Protein AF-A0A1F8N564-F1 (afdb_monomer)

Radius of gyration: 15.55 Å; Cα contacts (8 Å, |Δi|>4): 89; chains: 1; bounding box: 38×25×41 Å

Secondary structure (DSSP, 8-state):
-EEEEEEEES-GGG-EEEEEEETTEEEEEEEEEE-HHHHHHHHHHT-SSPPPHHHHHHHHHHTT---------

Mean predicted aligned error: 6.33 Å

Structure (mmCIF, N/CA/C/O backbone):
data_AF-A0A1F8N564-F1
#
_entry.id   AF-A0A1F8N564-F1
#
loop_
_atom_site.group_PDB
_atom_site.id
_atom_site.type_symbol
_atom_site.label_atom_id
_atom_site.label_alt_id
_atom_site.label_comp_id
_atom_site.label_asym_id
_atom_site.label_entity_id
_atom_site.label_seq_id
_atom_site.pdbx_PDB_ins_code
_atom_site.Cartn_x
_atom_site.Cartn_y
_atom_site.Cart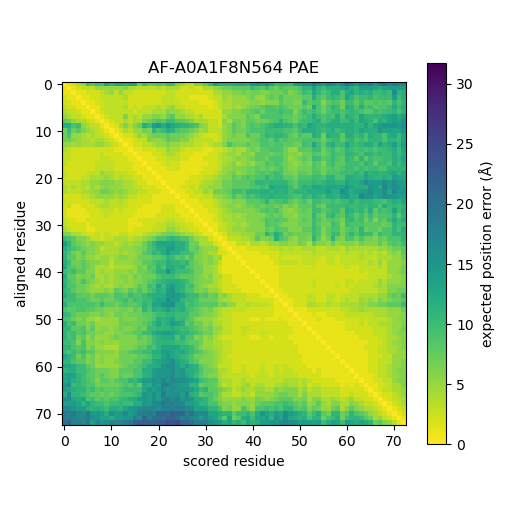n_z
_atom_site.occupancy
_atom_site.B_iso_or_equiv
_atom_site.auth_seq_id
_atom_site.auth_comp_id
_atom_site.auth_asym_id
_atom_site.auth_atom_id
_atom_site.pdbx_PDB_model_num
ATOM 1 N N . MET A 1 1 ? -10.061 -11.369 12.044 1.00 74.94 1 MET A N 1
ATOM 2 C CA . MET A 1 1 ? -9.594 -9.968 12.028 1.00 74.94 1 MET 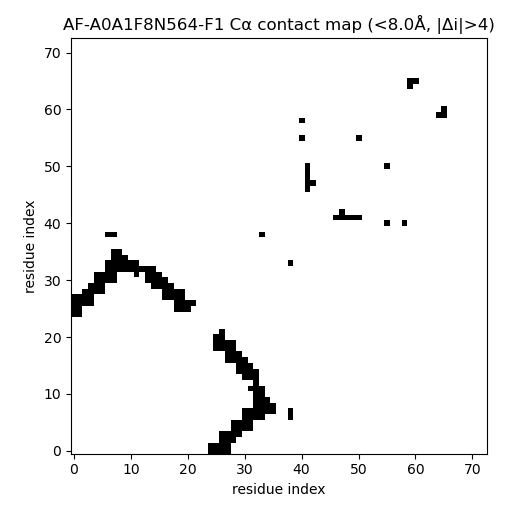A CA 1
ATOM 3 C C . MET A 1 1 ? -9.896 -9.380 10.660 1.00 74.94 1 MET A C 1
ATOM 5 O O . MET A 1 1 ? -9.557 -10.017 9.668 1.00 74.94 1 MET A O 1
ATOM 9 N N . LYS A 1 2 ? -10.607 -8.251 10.590 1.00 87.62 2 LYS A N 1
ATOM 10 C CA . LYS A 1 2 ? -10.955 -7.611 9.309 1.00 87.62 2 LYS A CA 1
ATOM 11 C C . LYS A 1 2 ? -9.932 -6.522 8.976 1.00 87.62 2 LYS A C 1
ATOM 13 O O . LYS A 1 2 ? -9.378 -5.903 9.882 1.00 87.62 2 LYS A O 1
ATOM 18 N N . ARG A 1 3 ? -9.674 -6.299 7.685 1.00 88.94 3 ARG A N 1
ATOM 19 C CA . ARG A 1 3 ? -8.726 -5.288 7.197 1.00 88.94 3 ARG A CA 1
ATOM 20 C C . ARG A 1 3 ? -9.405 -4.416 6.151 1.00 88.94 3 ARG A C 1
ATOM 22 O O . ARG A 1 3 ? -10.021 -4.943 5.227 1.00 88.94 3 ARG A O 1
ATOM 29 N N . ALA A 1 4 ? -9.280 -3.107 6.308 1.00 88.50 4 ALA A N 1
ATOM 30 C CA . ALA A 1 4 ? -9.688 -2.115 5.328 1.00 88.50 4 ALA A CA 1
ATOM 31 C C . ALA A 1 4 ? -8.442 -1.355 4.865 1.00 88.50 4 ALA A C 1
ATOM 33 O O . ALA A 1 4 ? -7.692 -0.826 5.683 1.00 88.50 4 ALA A O 1
ATOM 34 N N . VAL A 1 5 ? -8.213 -1.322 3.555 1.00 87.62 5 VAL A N 1
ATOM 35 C CA . VAL A 1 5 ? -7.041 -0.677 2.957 1.00 87.62 5 VAL A CA 1
ATOM 36 C C . VAL A 1 5 ? -7.513 0.427 2.030 1.00 87.62 5 VAL A C 1
ATOM 38 O O . VAL A 1 5 ? -8.266 0.170 1.093 1.00 87.62 5 VAL A O 1
ATOM 41 N N . SER A 1 6 ? -7.068 1.651 2.297 1.00 83.56 6 SER A N 1
ATOM 42 C CA . SER A 1 6 ? -7.215 2.782 1.388 1.00 83.56 6 SER A CA 1
ATOM 43 C C . SER A 1 6 ? -5.931 2.948 0.582 1.00 83.56 6 SER A C 1
ATOM 45 O O . SER A 1 6 ? -4.850 3.089 1.158 1.00 83.56 6 SER A O 1
ATOM 47 N N . VAL A 1 7 ? -6.047 2.949 -0.747 1.00 82.00 7 VAL A N 1
ATOM 48 C CA . VAL A 1 7 ? -4.922 3.207 -1.653 1.00 82.00 7 VAL A CA 1
ATOM 49 C C . VAL A 1 7 ? -5.180 4.503 -2.409 1.00 82.00 7 VAL A C 1
ATOM 51 O O . VAL A 1 7 ? -6.261 4.701 -2.961 1.00 82.00 7 VAL A O 1
ATOM 54 N N . SER A 1 8 ? -4.199 5.406 -2.402 1.00 78.50 8 SER A N 1
ATOM 55 C CA . SER A 1 8 ? -4.325 6.740 -3.001 1.00 78.50 8 SER A CA 1
ATOM 56 C C . SER A 1 8 ? -3.074 7.136 -3.775 1.00 78.50 8 SER A C 1
ATOM 58 O O . SER A 1 8 ? -1.962 6.751 -3.404 1.00 78.50 8 SER A O 1
ATOM 60 N N . GLN A 1 9 ? -3.253 7.954 -4.817 1.00 80.94 9 GLN A N 1
ATOM 61 C CA . GLN A 1 9 ? -2.128 8.576 -5.501 1.00 80.94 9 GLN A CA 1
ATOM 62 C C . GLN A 1 9 ? -1.463 9.588 -4.558 1.00 80.94 9 GLN A C 1
ATOM 64 O O . GLN A 1 9 ? -2.081 10.581 -4.175 1.00 80.94 9 GLN A O 1
ATOM 69 N N . GLY A 1 10 ? -0.217 9.346 -4.155 1.00 78.81 10 GLY A N 1
ATOM 70 C CA . GLY A 1 10 ? 0.487 10.248 -3.246 1.00 78.81 10 GLY A CA 1
ATOM 71 C C . GLY A 1 10 ? 1.751 9.658 -2.639 1.00 78.81 10 GLY A C 1
ATOM 72 O O . GLY A 1 10 ? 2.082 8.496 -2.843 1.00 78.81 10 GLY A O 1
ATOM 73 N N . SER A 1 11 ? 2.471 10.481 -1.879 1.00 78.81 11 SER A N 1
ATOM 74 C CA . SER A 1 11 ? 3.683 10.045 -1.185 1.00 78.81 11 SER A CA 1
ATOM 75 C C . SER A 1 11 ? 3.371 9.084 -0.033 1.00 78.81 11 SER A C 1
ATOM 77 O O . SER A 1 11 ? 2.365 9.256 0.666 1.00 78.81 11 SER A O 1
ATOM 79 N N . LYS A 1 12 ? 4.313 8.169 0.232 1.00 83.00 12 LYS A N 1
ATOM 80 C CA . LYS A 1 12 ? 4.346 7.302 1.422 1.00 83.00 12 LYS A CA 1
ATOM 81 C C . LYS A 1 12 ? 4.494 8.078 2.738 1.00 83.00 12 LYS A C 1
ATOM 83 O O . LYS A 1 12 ? 4.308 7.521 3.811 1.00 83.00 12 LYS A O 1
ATOM 88 N N . THR A 1 13 ? 4.811 9.376 2.685 1.00 86.56 13 THR A N 1
ATOM 89 C CA . THR A 1 13 ? 5.010 10.229 3.875 1.00 86.56 13 THR A CA 1
ATOM 90 C C . THR A 1 13 ? 3.778 10.312 4.784 1.00 86.56 13 THR A C 1
ATOM 92 O O . THR A 1 13 ? 3.918 10.593 5.967 1.00 86.56 13 THR A O 1
ATOM 95 N N . HIS A 1 14 ? 2.579 10.074 4.248 1.00 84.19 14 HIS A N 1
ATOM 96 C CA . HIS A 1 14 ? 1.319 10.141 4.998 1.00 84.19 14 HIS A CA 1
ATOM 97 C C . HIS A 1 14 ? 0.714 8.753 5.259 1.00 84.19 14 HIS A C 1
ATOM 99 O O . HIS A 1 14 ? -0.493 8.635 5.491 1.00 84.19 14 HIS A O 1
ATOM 105 N N . ASP A 1 15 ? 1.500 7.689 5.113 1.00 90.94 15 ASP A N 1
ATOM 106 C CA . ASP A 1 15 ? 1.023 6.326 5.332 1.00 90.94 15 ASP A CA 1
ATOM 107 C C . ASP A 1 15 ? 0.860 6.063 6.826 1.00 90.94 15 ASP A C 1
ATOM 109 O O . ASP A 1 15 ? 1.653 6.518 7.651 1.00 90.94 15 ASP A O 1
ATOM 113 N N . TYR A 1 16 ? -0.198 5.341 7.180 1.00 91.44 16 TYR A N 1
ATOM 114 C CA . TYR A 1 16 ? -0.490 4.989 8.564 1.00 91.44 16 TYR A CA 1
ATOM 115 C C . TYR A 1 16 ? -1.211 3.649 8.643 1.00 91.44 16 TYR A C 1
ATOM 117 O O . TYR A 1 16 ? -1.888 3.232 7.701 1.00 91.44 16 TYR A O 1
ATOM 125 N N . ASN A 1 17 ? -1.090 3.003 9.800 1.00 94.06 17 ASN A N 1
ATOM 126 C CA . ASN A 1 17 ? -1.857 1.828 10.181 1.00 94.06 17 ASN A CA 1
ATOM 127 C C . ASN A 1 17 ? -2.420 2.067 11.583 1.00 94.06 17 ASN A C 1
ATOM 129 O O . ASN A 1 17 ? -1.679 2.439 12.492 1.00 94.06 17 ASN A O 1
ATOM 133 N N . ILE A 1 18 ? -3.726 1.888 11.736 1.00 94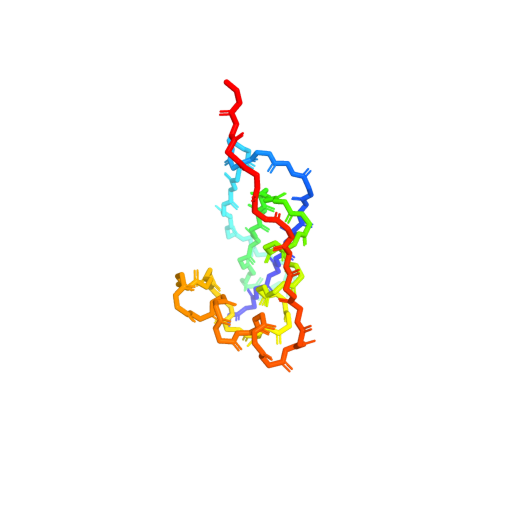.56 18 ILE A N 1
ATOM 134 C CA . ILE A 1 18 ? -4.415 1.991 13.020 1.00 94.56 18 ILE A CA 1
ATOM 135 C C . ILE A 1 18 ? -5.316 0.775 13.209 1.00 94.56 18 ILE A C 1
ATOM 137 O O . ILE A 1 18 ? -5.840 0.210 12.247 1.00 94.56 18 ILE A O 1
ATOM 141 N N . ILE A 1 19 ? -5.514 0.380 14.461 1.00 96.31 19 ILE A N 1
ATOM 142 C CA . ILE A 1 19 ? -6.492 -0.636 14.847 1.00 96.31 19 ILE A CA 1
ATOM 143 C C . ILE A 1 19 ? -7.624 0.087 15.561 1.00 96.31 19 ILE A C 1
ATOM 145 O O . ILE A 1 19 ? -7.380 0.886 16.464 1.00 96.31 19 ILE A O 1
ATOM 149 N N . VAL A 1 20 ? -8.854 -0.173 15.133 1.00 95.69 20 VAL A N 1
ATOM 150 C CA . VAL A 1 20 ? -10.062 0.396 15.730 1.00 95.69 20 VAL A CA 1
ATOM 151 C C . VAL A 1 20 ? -11.084 -0.706 15.973 1.00 95.69 20 VAL A C 1
ATOM 153 O O . VAL A 1 20 ? -11.155 -1.677 15.219 1.00 95.69 20 VAL A O 1
ATOM 156 N N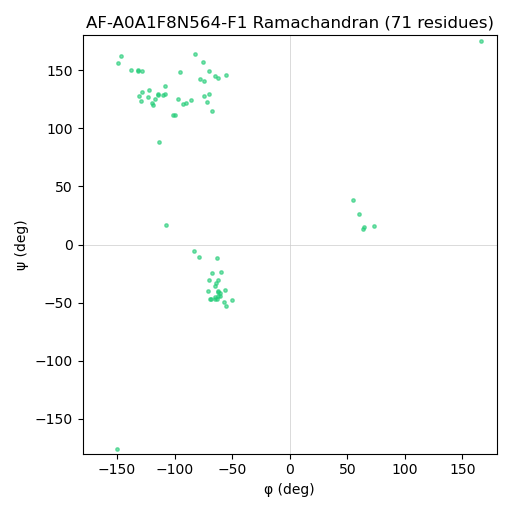 . GLU A 1 21 ? -11.899 -0.549 17.009 1.00 96.31 21 GLU A N 1
ATOM 157 C CA . GLU A 1 21 ? -13.077 -1.383 17.216 1.00 96.31 21 GLU A CA 1
ATOM 158 C C . GLU A 1 21 ? -14.290 -0.703 16.575 1.00 96.31 21 GLU A C 1
ATOM 160 O O . GLU A 1 21 ? -14.638 0.429 16.910 1.00 96.31 21 GLU A O 1
ATOM 165 N N . LEU A 1 22 ? -14.934 -1.382 15.628 1.00 92.81 22 LEU A N 1
ATOM 166 C CA . LEU A 1 22 ? -16.133 -0.902 14.950 1.00 92.81 22 LEU A CA 1
ATOM 167 C C . LEU A 1 22 ? -17.195 -1.997 14.999 1.00 92.81 22 LEU A C 1
ATOM 169 O O . LEU A 1 22 ? -16.964 -3.112 14.535 1.00 92.81 22 LEU A O 1
ATOM 173 N N . LEU A 1 23 ? -18.369 -1.676 15.555 1.00 94.38 23 LEU A N 1
ATOM 174 C CA . LEU A 1 23 ? -19.494 -2.614 15.700 1.00 94.38 23 LEU A CA 1
ATOM 175 C C . LEU A 1 23 ? -19.112 -3.909 16.453 1.00 94.38 23 LEU A C 1
ATOM 177 O O . LEU A 1 23 ? -19.548 -4.998 16.081 1.00 94.38 23 LEU A O 1
ATOM 181 N N . GLY A 1 24 ? -18.264 -3.801 17.484 1.00 94.19 24 GLY A N 1
ATOM 182 C CA . GLY A 1 24 ? -17.779 -4.951 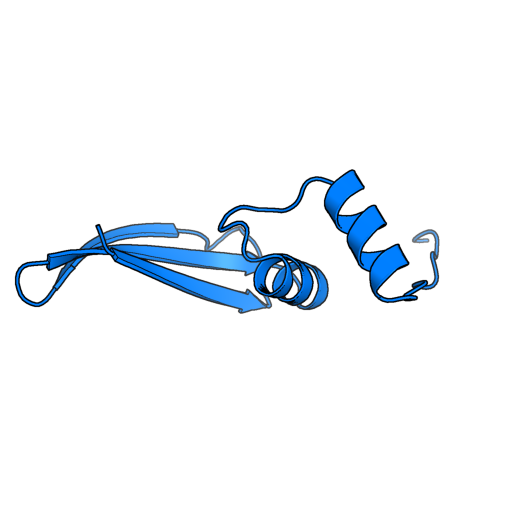18.257 1.00 94.19 24 GLY A CA 1
ATOM 183 C C . GLY A 1 24 ? -16.760 -5.825 17.519 1.00 94.19 24 GLY A C 1
ATOM 184 O O . GLY A 1 24 ? -16.544 -6.975 17.898 1.00 94.19 24 GLY A O 1
ATOM 185 N N . GLN A 1 25 ? -16.169 -5.329 16.426 1.00 94.31 25 GLN A N 1
ATOM 186 C CA . GLN A 1 25 ? -15.141 -6.035 15.665 1.00 94.31 25 GLN A CA 1
ATOM 187 C C . GLN A 1 25 ? -13.862 -5.208 15.586 1.00 94.31 25 GLN A C 1
ATOM 189 O O . GLN A 1 25 ? -13.896 -4.039 15.210 1.00 94.31 25 GLN A O 1
ATOM 194 N N . GLU A 1 26 ? -12.722 -5.840 15.855 1.00 96.38 26 GLU A N 1
ATOM 195 C CA . GLU A 1 26 ? -11.418 -5.241 15.581 1.00 96.38 26 GLU A CA 1
ATOM 196 C C . GLU A 1 26 ? -11.151 -5.199 14.071 1.00 96.38 26 GLU A C 1
ATOM 198 O O . GLU A 1 26 ? -11.151 -6.227 13.370 1.00 96.38 26 GLU A O 1
ATOM 203 N N . ILE A 1 27 ? -10.905 -3.988 13.577 1.00 95.25 27 ILE A N 1
ATOM 204 C CA . ILE A 1 27 ? -10.584 -3.697 12.185 1.00 95.25 27 ILE A CA 1
ATOM 205 C C . ILE A 1 27 ? -9.241 -2.968 12.135 1.00 95.25 27 ILE A C 1
ATOM 207 O O . ILE A 1 27 ? -9.057 -1.935 12.776 1.00 95.25 27 ILE A O 1
ATOM 211 N N . SER A 1 28 ? -8.308 -3.486 11.333 1.00 94.38 28 SER A N 1
ATOM 212 C CA . SER A 1 28 ? -7.103 -2.741 10.956 1.00 94.38 28 SER A CA 1
ATOM 213 C C . SER A 1 28 ? -7.410 -1.874 9.738 1.00 94.38 28 SER A C 1
ATOM 215 O O . SER A 1 28 ? -7.873 -2.383 8.713 1.00 94.38 28 SER A O 1
ATOM 217 N N . ILE A 1 29 ? -7.173 -0.572 9.866 1.00 92.06 29 ILE A N 1
ATOM 218 C CA . ILE A 1 29 ? -7.306 0.413 8.795 1.00 92.06 29 ILE A CA 1
ATOM 219 C C . ILE A 1 29 ? -5.907 0.885 8.420 1.00 92.06 29 ILE A C 1
ATOM 221 O O . ILE A 1 29 ? -5.145 1.324 9.282 1.00 92.06 29 ILE A O 1
ATOM 225 N N . GLU A 1 30 ? -5.584 0.838 7.132 1.00 92.00 30 GLU A N 1
ATOM 226 C CA . GLU A 1 30 ? -4.344 1.413 6.618 1.00 92.00 30 GLU A CA 1
ATOM 227 C C . GLU A 1 30 ? -4.592 2.359 5.445 1.00 92.00 30 GLU A C 1
ATOM 229 O O . GLU A 1 30 ? -5.515 2.168 4.646 1.00 92.00 30 GLU A O 1
ATOM 234 N N . ARG A 1 31 ? -3.721 3.361 5.327 1.00 89.50 31 ARG A N 1
ATOM 235 C CA . ARG A 1 31 ? -3.590 4.196 4.134 1.00 89.50 31 ARG A CA 1
ATOM 236 C C . ARG A 1 31 ? -2.221 3.952 3.513 1.00 89.50 31 ARG A C 1
ATOM 238 O O . ARG A 1 31 ? -1.215 4.105 4.201 1.00 89.50 31 ARG A O 1
ATOM 245 N N . ILE A 1 32 ? -2.203 3.665 2.213 1.00 86.12 32 ILE A N 1
ATOM 246 C CA . ILE A 1 32 ? -0.983 3.549 1.410 1.00 86.12 32 ILE A CA 1
ATOM 247 C C . ILE A 1 32 ? -1.005 4.601 0.294 1.00 86.12 32 ILE A C 1
ATOM 249 O O . ILE A 1 32 ? -1.911 4.638 -0.544 1.00 86.12 32 ILE A O 1
ATOM 253 N N . GLY A 1 33 ? -0.007 5.479 0.295 1.00 83.62 33 GLY A N 1
ATOM 254 C CA . GLY A 1 33 ? 0.301 6.418 -0.772 1.00 83.62 33 GLY A CA 1
ATOM 255 C C . GLY A 1 33 ? 1.263 5.783 -1.770 1.00 83.62 33 GLY A C 1
ATOM 256 O O . GLY A 1 33 ? 2.361 5.361 -1.413 1.00 83.62 33 GLY A O 1
ATOM 257 N N . THR A 1 34 ? 0.867 5.708 -3.035 1.00 85.81 34 THR A N 1
ATOM 258 C CA . THR A 1 34 ? 1.738 5.211 -4.111 1.00 85.81 34 THR A CA 1
ATOM 259 C C . THR A 1 34 ? 1.382 5.880 -5.449 1.00 85.81 34 THR A C 1
ATOM 261 O O . THR A 1 34 ? 0.577 6.809 -5.495 1.00 85.81 34 THR A O 1
ATOM 264 N N . ASN A 1 35 ? 2.022 5.483 -6.547 1.00 86.94 35 ASN A N 1
ATOM 265 C CA . ASN A 1 35 ? 1.603 5.835 -7.895 1.00 86.94 35 ASN A CA 1
ATOM 266 C C . ASN A 1 35 ? 0.474 4.900 -8.381 1.00 86.94 35 ASN A C 1
ATOM 268 O O . ASN A 1 35 ? 0.217 3.833 -7.814 1.00 86.94 35 ASN A O 1
ATOM 272 N N . LEU A 1 36 ? -0.212 5.319 -9.447 1.00 83.62 36 LEU A N 1
ATOM 273 C CA . LEU A 1 36 ? -1.352 4.584 -9.997 1.00 83.62 36 LEU A CA 1
ATOM 274 C C . LEU A 1 36 ? -0.959 3.188 -10.502 1.00 83.62 36 LEU A C 1
ATOM 276 O O . LEU A 1 36 ? -1.686 2.231 -10.267 1.00 83.62 36 LEU A O 1
ATOM 280 N N . MET A 1 37 ? 0.200 3.056 -11.149 1.00 86.00 37 MET A N 1
ATOM 281 C CA . MET A 1 37 ? 0.612 1.788 -11.754 1.00 86.00 37 MET A CA 1
ATOM 282 C C . MET A 1 37 ? 0.934 0.723 -10.702 1.00 86.00 37 MET A C 1
ATOM 284 O O . MET A 1 37 ? 0.420 -0.389 -10.779 1.00 86.00 37 MET A O 1
ATOM 288 N N . GLU A 1 38 ? 1.712 1.067 -9.674 1.00 85.12 38 GLU A N 1
ATOM 289 C CA . GLU A 1 38 ? 1.998 0.175 -8.543 1.00 85.12 38 GLU A CA 1
ATOM 290 C C . GLU A 1 38 ? 0.699 -0.207 -7.812 1.00 85.12 38 GLU A C 1
ATOM 292 O O . GLU A 1 38 ? 0.498 -1.382 -7.510 1.00 85.12 38 GLU A O 1
ATOM 297 N N . THR A 1 39 ? -0.222 0.748 -7.612 1.00 83.88 39 THR A N 1
ATOM 298 C CA . THR A 1 39 ? -1.552 0.482 -7.027 1.00 83.88 39 THR A CA 1
ATOM 299 C C . THR A 1 39 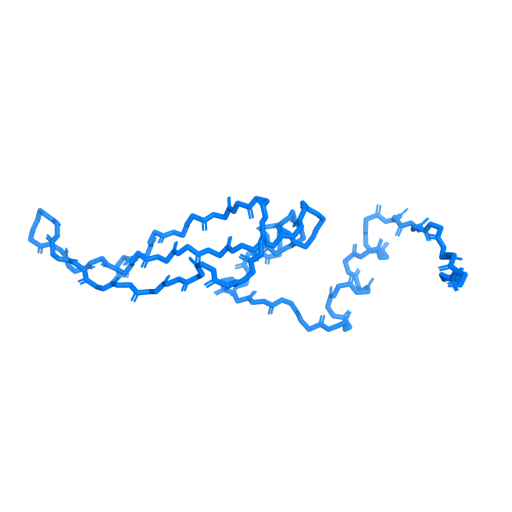? -2.309 -0.585 -7.808 1.00 83.88 39 THR A C 1
ATOM 301 O O . THR A 1 39 ? -2.781 -1.563 -7.229 1.00 83.88 39 THR A O 1
ATOM 304 N N . THR A 1 40 ? -2.431 -0.399 -9.123 1.00 88.06 40 THR A N 1
ATOM 305 C CA . THR A 1 40 ? -3.185 -1.300 -9.994 1.00 88.06 40 THR A CA 1
ATOM 306 C C . THR A 1 40 ? -2.578 -2.699 -9.995 1.00 88.06 40 THR A C 1
ATOM 308 O O . THR A 1 40 ? -3.312 -3.674 -9.846 1.00 88.06 40 THR A O 1
ATOM 311 N N . LEU A 1 41 ? -1.251 -2.816 -10.084 1.00 90.12 41 LEU A N 1
ATOM 312 C CA . LEU A 1 41 ? -0.573 -4.114 -10.063 1.00 90.12 41 LEU A CA 1
ATOM 313 C C . LEU A 1 41 ? -0.741 -4.828 -8.716 1.00 90.12 41 LEU A C 1
ATOM 315 O O . LEU A 1 41 ? -1.095 -6.004 -8.680 1.00 90.12 41 LEU A O 1
ATOM 319 N N . VAL A 1 42 ? -0.568 -4.125 -7.594 1.00 87.25 42 VAL A N 1
ATOM 320 C CA . VAL A 1 42 ? -0.755 -4.708 -6.254 1.00 87.25 42 VAL A CA 1
ATOM 321 C C . VAL A 1 42 ? -2.201 -5.169 -6.041 1.00 87.25 42 VAL A C 1
ATOM 323 O O . VAL A 1 42 ? -2.422 -6.252 -5.492 1.00 87.25 42 VAL A O 1
ATOM 326 N N . ALA A 1 43 ? -3.183 -4.384 -6.496 1.00 86.38 43 ALA A N 1
ATOM 327 C CA . ALA A 1 43 ? -4.598 -4.732 -6.401 1.00 86.38 43 ALA A CA 1
ATOM 328 C C . ALA A 1 43 ? -4.940 -5.977 -7.235 1.00 86.38 43 ALA A C 1
ATOM 330 O O . ALA A 1 43 ? -5.573 -6.898 -6.719 1.00 86.38 43 ALA A O 1
ATOM 331 N N . LEU A 1 44 ? -4.477 -6.036 -8.489 1.00 89.94 44 LEU A N 1
ATOM 332 C CA . LEU A 1 44 ? -4.696 -7.182 -9.378 1.00 89.94 44 LEU A CA 1
ATOM 333 C C . LEU A 1 44 ? -4.000 -8.452 -8.879 1.00 89.94 44 LEU A C 1
ATOM 335 O O . LEU A 1 44 ? -4.548 -9.542 -9.012 1.00 89.94 44 LEU A O 1
ATOM 339 N N . ALA A 1 45 ? -2.821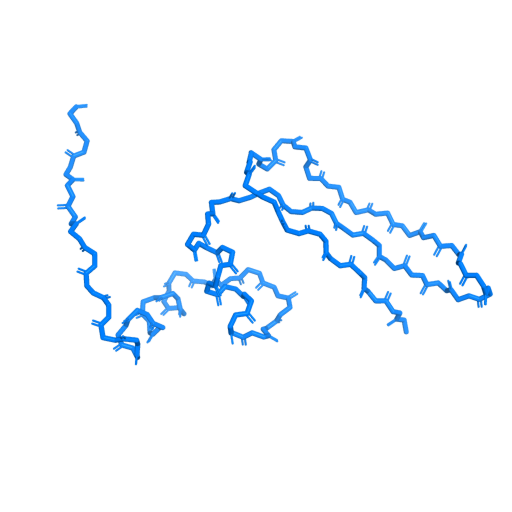 -8.326 -8.269 1.00 90.69 45 ALA A N 1
ATOM 340 C CA . ALA A 1 45 ? -2.090 -9.470 -7.738 1.00 90.69 45 ALA A CA 1
ATOM 341 C C . ALA A 1 45 ? -2.780 -10.136 -6.537 1.00 90.69 45 ALA A C 1
ATOM 343 O O . ALA A 1 45 ? -2.501 -11.297 -6.240 1.00 90.69 45 ALA A O 1
ATOM 344 N N . GLY A 1 46 ? -3.616 -9.402 -5.791 1.00 88.19 46 GLY A N 1
ATOM 345 C CA . GLY A 1 46 ? -4.377 -9.939 -4.657 1.00 88.19 46 GLY A CA 1
ATOM 346 C C . GLY A 1 46 ? -3.530 -10.441 -3.477 1.00 88.19 46 GLY A C 1
ATOM 347 O O . GLY A 1 46 ? -4.046 -11.123 -2.596 1.00 88.19 46 GLY A O 1
ATOM 348 N N . LYS A 1 47 ? -2.229 -10.116 -3.420 1.00 86.31 47 LYS A N 1
ATOM 349 C CA . LYS A 1 47 ? -1.291 -10.670 -2.420 1.00 86.31 47 LYS A CA 1
ATOM 350 C C . LYS A 1 47 ? -1.384 -10.017 -1.037 1.00 86.31 47 LYS A C 1
ATOM 352 O O . LYS A 1 47 ? -0.770 -10.507 -0.094 1.00 86.31 47 LYS A O 1
ATOM 357 N N . GLY A 1 48 ? -2.104 -8.900 -0.903 1.00 82.19 48 GLY A N 1
ATOM 358 C CA . GLY A 1 48 ? -2.271 -8.189 0.374 1.00 82.19 48 GLY A CA 1
ATOM 359 C C . GLY A 1 48 ? -0.977 -7.595 0.951 1.00 82.19 48 GLY A C 1
ATOM 360 O O . GLY A 1 48 ? -0.938 -7.239 2.133 1.00 82.19 48 GLY A O 1
ATOM 361 N N . ARG A 1 49 ? 0.071 -7.498 0.126 1.00 84.69 49 ARG A N 1
ATOM 362 C CA . ARG A 1 49 ? 1.389 -6.927 0.425 1.00 84.69 49 ARG A CA 1
ATOM 363 C C . ARG A 1 49 ? 1.959 -6.253 -0.831 1.00 84.69 49 ARG A C 1
ATOM 365 O O . ARG A 1 49 ? 1.519 -6.599 -1.930 1.00 84.69 49 ARG A O 1
ATOM 372 N N . PRO A 1 50 ? 2.968 -5.376 -0.698 1.00 85.06 50 PRO A N 1
ATOM 373 C CA . PRO A 1 50 ? 3.717 -4.883 -1.847 1.00 85.06 50 PRO A CA 1
ATOM 374 C C . PRO A 1 50 ? 4.319 -6.025 -2.678 1.00 85.06 50 PRO A C 1
ATOM 376 O O . PRO A 1 50 ? 4.726 -7.064 -2.135 1.00 85.06 50 PRO A O 1
ATOM 379 N N . LEU A 1 51 ? 4.373 -5.819 -3.993 1.00 89.88 51 LEU A N 1
ATOM 380 C CA . LEU A 1 51 ? 5.031 -6.727 -4.927 1.00 89.88 51 LEU A CA 1
ATOM 381 C C . LEU A 1 51 ? 6.546 -6.528 -4.884 1.00 89.88 51 LEU A C 1
ATOM 383 O O . LEU A 1 51 ? 7.040 -5.410 -4.742 1.00 89.88 51 LEU A O 1
ATOM 387 N N . LYS A 1 52 ? 7.289 -7.626 -4.997 1.00 93.62 52 LYS A N 1
ATOM 388 C CA . LYS A 1 52 ? 8.735 -7.592 -5.218 1.00 93.62 52 LYS A CA 1
ATOM 389 C C . LYS A 1 52 ? 9.018 -7.209 -6.678 1.00 93.62 52 LYS A C 1
ATOM 391 O O . LYS A 1 52 ? 8.173 -7.482 -7.526 1.00 93.62 52 LYS A O 1
ATOM 396 N N . PRO A 1 53 ? 10.208 -6.668 -6.997 1.00 92.44 53 PRO A N 1
ATOM 397 C CA . PRO A 1 53 ? 10.548 -6.264 -8.365 1.00 92.44 53 PRO A CA 1
ATOM 398 C C . PRO A 1 53 ? 10.285 -7.345 -9.428 1.00 92.44 53 PRO A C 1
ATOM 400 O O . PRO A 1 53 ? 9.579 -7.077 -10.389 1.00 92.44 53 PRO A O 1
ATOM 403 N N . HIS A 1 54 ? 10.718 -8.589 -9.197 1.00 95.12 54 HIS A N 1
ATOM 404 C CA . HIS A 1 54 ? 10.454 -9.692 -10.136 1.00 95.12 54 HIS A CA 1
ATOM 405 C C . HIS A 1 54 ? 8.960 -10.020 -10.294 1.00 95.12 54 HIS A C 1
ATOM 407 O O . HIS A 1 54 ? 8.529 -10.390 -11.373 1.00 95.12 54 HIS A O 1
ATOM 413 N N . GLU A 1 55 ? 8.145 -9.862 -9.242 1.00 94.94 55 GLU A N 1
ATOM 414 C CA . GLU A 1 55 ? 6.696 -10.103 -9.337 1.00 94.94 55 GLU A CA 1
ATOM 415 C C . GLU A 1 55 ? 6.018 -9.018 -10.181 1.00 94.94 55 GLU A C 1
ATOM 417 O O . GLU A 1 55 ? 5.008 -9.279 -10.826 1.00 94.94 55 GLU A O 1
ATOM 422 N N . VAL A 1 56 ? 6.559 -7.797 -10.168 1.00 93.06 56 VAL A N 1
ATOM 423 C CA . VAL A 1 56 ? 6.115 -6.717 -11.054 1.00 93.06 56 VAL A CA 1
ATOM 424 C C . VAL A 1 56 ? 6.496 -7.040 -12.496 1.00 93.06 56 VAL A C 1
ATOM 426 O O . VAL A 1 56 ? 5.639 -6.938 -13.365 1.00 93.06 56 VAL A O 1
AT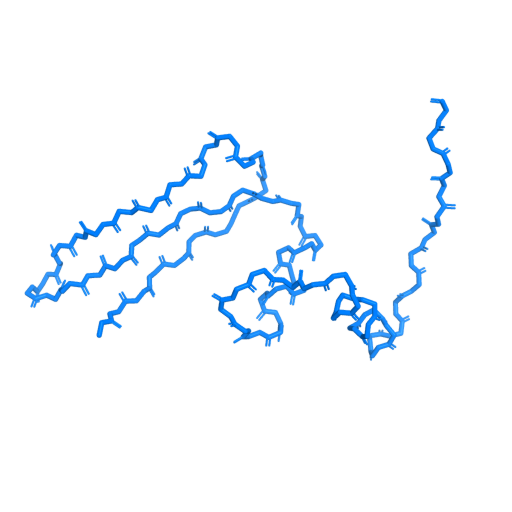OM 429 N N . GLU A 1 57 ? 7.735 -7.469 -12.745 1.00 92.62 57 GLU A N 1
ATOM 430 C CA . GLU A 1 57 ? 8.213 -7.870 -14.078 1.00 92.62 57 GLU A CA 1
ATOM 431 C C . GLU A 1 57 ? 7.358 -9.000 -14.673 1.00 92.62 57 GLU A C 1
ATOM 433 O O . GLU A 1 57 ? 6.819 -8.845 -15.765 1.00 92.62 57 GLU A O 1
ATOM 438 N N . GLU A 1 58 ? 7.117 -10.072 -13.912 1.00 94.19 58 GLU A N 1
ATOM 439 C CA . GLU A 1 58 ? 6.240 -11.180 -14.316 1.00 94.19 58 GLU A CA 1
ATOM 440 C C . GLU A 1 58 ? 4.822 -10.706 -14.670 1.00 94.19 58 GLU A C 1
ATOM 442 O O . GLU A 1 58 ? 4.207 -11.204 -15.613 1.00 94.19 58 GLU A O 1
ATOM 447 N N . MET A 1 59 ? 4.282 -9.739 -13.922 1.00 93.69 59 MET A N 1
ATOM 448 C CA . MET A 1 59 ? 2.965 -9.173 -14.211 1.00 93.69 59 MET A CA 1
ATOM 449 C C . MET A 1 59 ? 2.962 -8.304 -15.463 1.00 93.69 59 MET A C 1
ATOM 451 O O . MET A 1 59 ? 1.998 -8.363 -16.222 1.00 93.69 59 MET A O 1
ATOM 455 N N . LEU A 1 60 ? 3.999 -7.496 -15.682 1.00 93.00 60 LEU A N 1
ATOM 456 C CA . LEU A 1 60 ? 4.124 -6.690 -16.895 1.00 93.00 60 LEU A CA 1
ATOM 457 C C . LEU A 1 60 ? 4.176 -7.593 -18.133 1.00 93.00 60 LEU A C 1
ATOM 459 O O . LEU A 1 60 ? 3.427 -7.355 -19.082 1.00 93.00 60 LEU A O 1
ATOM 463 N N . ASP A 1 61 ? 4.950 -8.678 -18.074 1.00 93.88 61 ASP A N 1
ATOM 464 C CA . ASP A 1 61 ? 5.016 -9.685 -19.137 1.00 93.88 61 ASP A CA 1
ATOM 465 C C . ASP A 1 61 ? 3.668 -10.385 -19.346 1.00 93.88 61 ASP A C 1
ATOM 467 O O . ASP A 1 61 ? 3.186 -10.489 -20.475 1.00 93.88 61 ASP A O 1
ATOM 471 N N . ALA A 1 62 ? 3.007 -10.814 -18.265 1.00 93.12 62 ALA A N 1
ATOM 472 C CA . ALA A 1 62 ? 1.693 -11.454 -18.340 1.00 93.12 62 ALA A CA 1
ATOM 473 C C . ALA A 1 62 ? 0.605 -10.527 -18.913 1.00 93.12 62 ALA A C 1
ATOM 475 O O . ALA A 1 62 ? -0.336 -10.997 -19.554 1.00 93.12 62 ALA A O 1
ATOM 476 N N . LEU A 1 63 ? 0.729 -9.216 -18.695 1.00 92.81 63 LEU A N 1
ATOM 477 C CA . LEU A 1 63 ? -0.161 -8.194 -19.246 1.00 92.81 63 LEU A CA 1
ATOM 478 C C . LEU A 1 63 ? 0.217 -7.784 -20.680 1.00 92.81 63 LEU A C 1
ATOM 480 O O . LEU A 1 63 ? -0.511 -6.998 -21.287 1.00 92.81 63 LEU A O 1
ATOM 484 N N . GLY A 1 64 ? 1.337 -8.279 -21.221 1.00 94.06 64 GLY A N 1
ATOM 485 C CA . GLY A 1 64 ? 1.886 -7.836 -22.506 1.00 94.06 64 GLY A CA 1
ATOM 486 C C . GLY A 1 64 ? 2.223 -6.343 -22.515 1.00 94.06 64 GLY A C 1
ATOM 487 O O . GLY A 1 64 ? 2.151 -5.685 -23.556 1.00 94.06 64 GLY A O 1
ATOM 488 N N . TRP A 1 65 ? 2.514 -5.778 -21.343 1.00 91.75 65 TRP A N 1
ATOM 489 C CA . TRP A 1 65 ? 2.717 -4.353 -21.176 1.00 91.75 65 TRP A CA 1
ATOM 490 C C . TRP A 1 65 ? 4.208 -4.026 -21.104 1.00 91.75 65 TRP A C 1
ATOM 492 O O . TRP A 1 65 ? 4.888 -4.326 -20.128 1.00 91.75 65 TRP A O 1
ATOM 502 N N . HIS A 1 66 ? 4.699 -3.344 -22.138 1.00 88.62 66 HIS A N 1
ATOM 503 C CA . HIS A 1 66 ? 6.095 -2.930 -22.263 1.00 88.62 66 HIS A CA 1
ATOM 504 C C . HIS A 1 66 ? 6.198 -1.397 -22.192 1.00 88.62 66 HIS A C 1
ATOM 506 O O . HIS A 1 66 ? 6.087 -0.724 -23.220 1.00 88.62 66 HIS A O 1
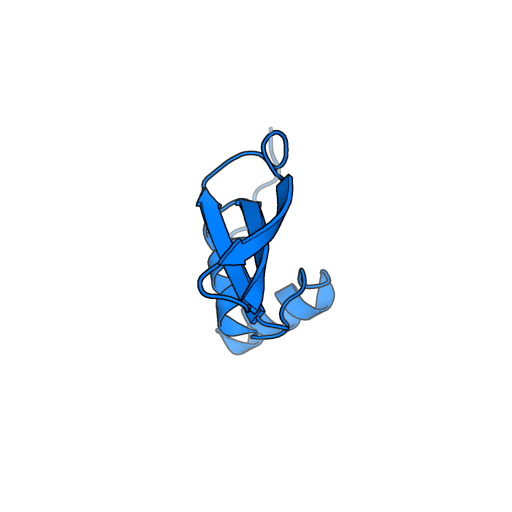ATOM 512 N N . PRO A 1 67 ? 6.332 -0.807 -20.989 1.00 86.38 67 PRO A N 1
ATOM 513 C CA . PRO A 1 67 ? 6.496 0.636 -20.844 1.00 86.38 67 PRO A CA 1
ATOM 514 C C . PRO A 1 67 ? 7.816 1.115 -21.465 1.00 86.38 67 PRO A C 1
ATOM 516 O O . PRO A 1 67 ? 8.833 0.425 -21.406 1.00 86.38 67 PRO A O 1
ATOM 519 N N . ASN A 1 68 ? 7.809 2.321 -22.042 1.00 89.44 68 ASN A N 1
ATOM 520 C CA . ASN A 1 68 ? 9.027 2.936 -22.567 1.00 89.44 68 ASN A CA 1
ATOM 521 C C . ASN A 1 68 ? 9.954 3.333 -21.409 1.00 89.44 68 ASN A C 1
ATOM 523 O O . ASN A 1 68 ? 9.522 4.005 -20.471 1.00 89.44 68 ASN A O 1
ATOM 527 N N . LEU A 1 69 ? 11.222 2.930 -21.482 1.00 86.94 69 LEU A N 1
ATOM 528 C CA . LEU A 1 69 ? 12.223 3.256 -20.472 1.00 86.94 69 LEU A CA 1
ATOM 529 C C . LEU A 1 69 ? 13.071 4.429 -20.959 1.00 86.94 69 LEU A C 1
ATOM 531 O O . LEU A 1 69 ? 13.867 4.291 -21.886 1.00 86.94 69 LEU A O 1
ATOM 535 N N . GLU A 1 70 ? 12.926 5.574 -20.303 1.00 87.62 70 GLU A N 1
ATOM 536 C CA . GLU A 1 70 ? 13.744 6.758 -20.556 1.00 87.62 70 GLU A CA 1
ATOM 537 C C . GLU A 1 70 ? 14.700 6.985 -19.388 1.00 87.62 70 GLU A C 1
ATOM 539 O O . GLU A 1 70 ? 14.328 6.860 -18.218 1.00 87.62 70 GLU A O 1
ATOM 544 N N . LYS A 1 71 ? 15.958 7.310 -19.700 1.00 83.44 71 LYS A N 1
ATOM 545 C CA . LYS A 1 71 ? 16.892 7.766 -18.671 1.00 83.44 71 LYS A CA 1
ATOM 546 C C . LYS A 1 71 ? 16.517 9.203 -18.304 1.00 83.44 71 LYS A C 1
ATOM 548 O O . LYS A 1 71 ? 16.414 10.021 -19.217 1.00 83.44 71 LYS A O 1
ATOM 553 N N . PRO A 1 72 ? 16.320 9.522 -17.015 1.00 77.25 72 PRO A N 1
ATOM 554 C CA . PRO A 1 72 ? 16.130 10.906 -16.607 1.00 77.25 72 PRO A CA 1
ATOM 555 C C . PRO A 1 72 ? 17.385 11.730 -16.946 1.00 77.25 72 PRO A C 1
ATOM 557 O O . PRO A 1 72 ? 18.501 11.207 -16.871 1.00 77.25 72 PRO A O 1
ATOM 560 N N . ASN A 1 73 ? 17.168 12.985 -17.352 1.00 75.50 73 ASN A N 1
ATOM 561 C CA . ASN A 1 73 ? 18.219 13.956 -17.683 1.00 75.50 73 ASN A CA 1
ATOM 562 C C . ASN A 1 73 ? 19.022 14.396 -16.456 1.00 75.50 73 ASN A C 1
ATOM 564 O O . ASN A 1 73 ? 18.415 14.498 -15.364 1.00 75.50 73 ASN A O 1
#

Nearest PDB structures (foldseek):
  7ki0-assembly1_A  TM=5.597E-01  e=6.685E-01  Homo sapiens
  7e14-assembly1_A  TM=5.329E-01  e=1.001E+00  Homo sapiens
  6stf-assembly3_C  TM=4.077E-01  e=5.463E-01  Homo sapiens
  7jjo-assembly1_A  TM=5.630E-01  e=2.746E+00  Bos taurus
  2bme-assembly2_B  TM=3.466E-01  e=6.250E-01  Homo sapiens

pLDDT: mean 88.66, std 5.32, range [74.94, 96.38]

Sequence (73 aa):
MKRAVSVSQGSKTHDYNIIVELLGQEISIERIGTNLMETTLVALAGKGRPLKPHEVEEMLDALGWHPNLEKPN

Foldseek 3Di:
DAEDEAEDAADQPPWDWDWDQDPNDIYIYIYGHDHPLQVVLCVVVVPPDGDDPVSSVVVCVVVVHDDDDDDDD

Solvent-accessible surface area (backbone atoms only — not comparable to full-atom values): 4618 Å² total; per-residue (Å²): 130,50,77,48,78,46,78,44,81,43,65,57,89,75,46,49,76,47,78,45,77,56,96,93,37,62,32,39,42,34,40,46,31,36,55,66,67,63,48,51,52,38,59,74,64,67,69,89,52,86,72,52,74,68,58,49,52,55,49,31,59,75,67,72,54,81,80,87,87,75,82,84,131